Protein AF-X1UN06-F1 (afdb_monomer_lite)

pLDDT: mean 87.33, std 6.72, range [54.69, 95.81]

Secondary structure (DSSP, 8-state):
--HHHHHHHHHSPPPPPPP-S-HHHHHHHHHHHHHHHHH-GGGEEES-B-TTS-BS-SEEEEETTEEEEEEEEE--S-S-HHHHHHHHHHHHHHHHHHHHHHHHTTS--EEEETTTTEEEE--TTT--EEEEEEEEE-------GGGGS--

Foldseek 3Di:
DDPVLLVCLQPPQDDQDDDPVPQVVNVLSNVLSVCCVPVGLVQKFAQWAFPVRHGLERIWGDDWLAIEGEHEDEDPDPPDLLVVLLVVVVVLVVSLVVSVVCVVVVRDFWTARPSNRDIDGDDCVTNVHYHYYYHYHDDDDDDDSVVSDDD

Organism: NCBI:txid412755

Structure (mmCIF, N/CA/C/O backbone):
data_AF-X1UN06-F1
#
_entry.id   AF-X1UN06-F1
#
loop_
_atom_site.group_PDB
_atom_site.id
_atom_site.type_symbol
_atom_site.label_atom_id
_atom_site.label_alt_id
_atom_site.label_comp_id
_atom_site.label_asym_id
_atom_site.label_entity_id
_atom_site.label_seq_id
_atom_site.pdbx_PDB_ins_code
_atom_site.Cartn_x
_atom_site.Cartn_y
_atom_site.Cartn_z
_atom_site.occupancy
_atom_site.B_iso_or_equiv
_atom_site.auth_seq_id
_atom_site.auth_comp_id
_atom_site.auth_asym_id
_atom_site.auth_atom_id
_atom_site.pdbx_PDB_model_num
ATOM 1 N N . MET A 1 1 ? -23.837 13.451 3.596 1.00 64.69 1 MET A N 1
ATOM 2 C CA . MET A 1 1 ? -24.053 12.560 2.444 1.00 64.69 1 MET A CA 1
ATOM 3 C C . MET A 1 1 ? -25.351 11.823 2.702 1.00 64.69 1 MET A C 1
ATOM 5 O O . MET A 1 1 ? -25.510 11.315 3.808 1.00 64.69 1 MET A O 1
ATOM 9 N N . ASP A 1 2 ? -26.292 11.860 1.762 1.00 81.62 2 ASP A N 1
ATOM 10 C CA . ASP A 1 2 ? -27.533 11.079 1.866 1.00 81.62 2 ASP A CA 1
ATOM 11 C C . ASP A 1 2 ? -27.240 9.583 1.626 1.00 81.62 2 ASP A C 1
ATOM 13 O O . ASP A 1 2 ? -26.269 9.235 0.953 1.00 81.62 2 ASP A O 1
ATOM 17 N N . LEU A 1 3 ? -28.064 8.685 2.169 1.00 75.44 3 LEU A N 1
ATOM 18 C CA . LEU A 1 3 ? -27.920 7.232 2.013 1.00 75.44 3 LEU A CA 1
ATOM 19 C C . LEU A 1 3 ? -27.884 6.818 0.538 1.00 75.44 3 LEU A C 1
ATOM 21 O O . LEU A 1 3 ? -27.074 5.975 0.157 1.00 75.44 3 LEU A O 1
ATOM 25 N N . SER A 1 4 ? -28.705 7.457 -0.295 1.00 78.62 4 SER A N 1
ATOM 26 C CA . SER A 1 4 ? -28.760 7.216 -1.740 1.00 78.62 4 SER A CA 1
ATOM 27 C C . SER A 1 4 ? -27.428 7.543 -2.421 1.00 78.62 4 SER A C 1
ATOM 29 O O . SER A 1 4 ? -26.950 6.798 -3.272 1.00 78.62 4 SER A O 1
ATOM 31 N N . GLU A 1 5 ? -26.790 8.637 -2.007 1.00 78.94 5 GLU A N 1
ATOM 32 C CA . GLU A 1 5 ? -25.497 9.084 -2.524 1.00 78.94 5 GLU A CA 1
ATOM 33 C C . GLU A 1 5 ? -24.366 8.131 -2.100 1.00 78.94 5 GLU A C 1
ATOM 35 O O . GLU A 1 5 ? -23.532 7.758 -2.924 1.00 78.94 5 GLU A O 1
ATOM 40 N N . ILE A 1 6 ? -24.386 7.651 -0.850 1.00 73.12 6 ILE A N 1
ATOM 41 C CA . ILE A 1 6 ? -23.441 6.634 -0.360 1.00 73.12 6 ILE A CA 1
ATOM 42 C C . ILE A 1 6 ? -23.604 5.326 -1.142 1.00 73.12 6 ILE A C 1
ATOM 44 O O . ILE A 1 6 ? -22.612 4.750 -1.589 1.00 73.12 6 ILE A O 1
ATOM 48 N N . MET A 1 7 ? -24.841 4.851 -1.326 1.00 77.12 7 MET A N 1
ATOM 49 C CA . MET A 1 7 ? -25.112 3.618 -2.072 1.00 77.12 7 MET A CA 1
ATOM 50 C C . MET A 1 7 ? -24.661 3.734 -3.527 1.00 77.12 7 MET A C 1
ATOM 52 O O . MET A 1 7 ? -24.004 2.825 -4.029 1.00 77.12 7 MET A O 1
ATOM 56 N N . ASN A 1 8 ? -24.920 4.868 -4.179 1.00 79.69 8 ASN A N 1
ATOM 57 C CA . ASN A 1 8 ? -24.439 5.104 -5.535 1.00 79.69 8 ASN A CA 1
ATOM 58 C C . ASN A 1 8 ? -22.908 5.047 -5.600 1.00 79.69 8 ASN A C 1
ATOM 60 O O . ASN A 1 8 ? -22.374 4.285 -6.395 1.00 79.69 8 ASN A O 1
ATOM 64 N N . ARG A 1 9 ? -22.188 5.740 -4.707 1.00 77.00 9 ARG A N 1
ATOM 65 C CA . ARG A 1 9 ? -20.710 5.719 -4.692 1.00 77.00 9 ARG A CA 1
ATOM 66 C C . ARG A 1 9 ? -20.122 4.331 -4.404 1.00 77.00 9 ARG A C 1
ATOM 68 O O . ARG A 1 9 ? -19.048 4.010 -4.919 1.00 77.00 9 ARG A O 1
ATOM 75 N N . ARG A 1 10 ? -20.813 3.519 -3.592 1.00 74.75 10 ARG A N 1
ATOM 76 C CA . ARG A 1 10 ? -20.433 2.132 -3.268 1.00 74.75 10 ARG A CA 1
ATOM 77 C C . ARG A 1 10 ? -20.528 1.198 -4.464 1.00 74.75 10 ARG A C 1
ATOM 79 O O . ARG A 1 10 ? -19.595 0.441 -4.717 1.00 74.75 10 ARG A O 1
ATOM 86 N N . PHE A 1 11 ? -21.663 1.228 -5.158 1.00 75.75 11 PHE A N 1
ATOM 87 C CA . PHE A 1 11 ? -21.984 0.254 -6.203 1.00 75.75 11 PHE A CA 1
ATOM 88 C C . PHE A 1 11 ? -21.630 0.728 -7.613 1.00 75.75 11 PHE A C 1
ATOM 90 O O . PHE A 1 11 ? -21.531 -0.091 -8.527 1.00 75.75 11 PHE A O 1
ATOM 97 N N . GLU A 1 12 ? -21.399 2.025 -7.808 1.00 80.75 12 GLU A N 1
ATOM 98 C CA . GLU A 1 12 ? -20.820 2.536 -9.043 1.00 80.75 12 GLU A CA 1
ATOM 99 C C . GLU A 1 12 ? -19.424 1.936 -9.223 1.00 80.75 12 GLU A C 1
ATOM 101 O O . GLU A 1 12 ? -18.592 1.968 -8.317 1.00 80.75 12 GLU A O 1
ATOM 106 N N . SER A 1 13 ? -19.138 1.364 -10.390 1.00 72.69 13 SER A N 1
ATOM 107 C CA . SER A 1 13 ? -17.805 0.824 -10.665 1.00 72.69 13 SER A CA 1
ATOM 108 C C . SER A 1 13 ? -16.768 1.945 -10.629 1.00 72.69 13 SER A C 1
ATOM 110 O O . SER A 1 13 ? -17.025 3.044 -11.114 1.00 72.69 13 SER A O 1
ATOM 112 N N . THR A 1 14 ? -15.588 1.702 -10.048 1.00 76.56 14 THR A N 1
ATOM 113 C CA . THR A 1 14 ? -14.484 2.659 -10.220 1.00 76.56 14 THR A CA 1
ATOM 114 C C . THR A 1 14 ? -14.180 2.732 -11.714 1.00 76.56 14 THR A C 1
ATOM 116 O O . THR A 1 14 ? -13.957 1.680 -12.324 1.00 76.56 14 THR A O 1
ATOM 119 N N . PRO A 1 15 ? -14.214 3.927 -12.327 1.00 81.50 15 PRO A N 1
ATOM 120 C CA . PRO A 1 15 ? -13.936 4.050 -13.746 1.00 81.50 15 PRO A CA 1
ATOM 121 C C . PRO A 1 15 ? -12.509 3.583 -14.023 1.00 81.50 15 PRO A C 1
ATOM 123 O O . PRO A 1 15 ? -11.604 3.810 -13.217 1.00 81.50 15 PRO A O 1
ATOM 126 N N . ILE A 1 16 ? -12.315 2.935 -15.170 1.00 85.69 16 ILE A N 1
ATOM 127 C CA . ILE A 1 16 ? -10.974 2.598 -15.644 1.00 85.69 16 ILE A CA 1
ATOM 128 C C . ILE A 1 16 ? -10.219 3.925 -15.822 1.00 85.69 16 ILE A C 1
ATOM 130 O O . ILE A 1 16 ? -10.730 4.815 -16.510 1.00 85.69 16 ILE A O 1
ATOM 134 N N . PRO A 1 17 ? -9.046 4.097 -15.193 1.00 87.12 17 PRO A N 1
ATOM 135 C CA . PRO A 1 17 ? -8.331 5.362 -15.232 1.00 87.12 17 PRO A CA 1
ATOM 136 C C . PRO A 1 17 ? -7.860 5.684 -16.653 1.00 87.12 17 PRO A C 1
ATOM 138 O O . PRO A 1 17 ? -7.346 4.826 -17.371 1.00 87.12 17 PRO A O 1
ATOM 141 N N . SER A 1 18 ? -8.019 6.945 -17.052 1.00 86.50 18 SER A N 1
ATOM 142 C CA . SER A 1 18 ? -7.429 7.484 -18.276 1.00 86.50 18 SER A CA 1
ATOM 143 C C . SER A 1 18 ? -5.954 7.801 -18.051 1.00 86.50 18 SER A C 1
ATOM 145 O O . SER A 1 18 ? -5.613 8.418 -17.043 1.00 86.50 18 SER A O 1
ATOM 147 N N . LEU A 1 19 ? -5.100 7.447 -19.010 1.00 86.38 19 LEU A N 1
ATOM 148 C CA . LEU A 1 19 ? -3.673 7.759 -18.950 1.00 86.38 19 LEU A CA 1
ATOM 149 C C . LEU A 1 19 ? -3.443 9.267 -19.107 1.00 86.38 19 LEU A C 1
ATOM 151 O O . LEU A 1 19 ? -3.966 9.896 -20.028 1.00 86.38 19 LEU A O 1
ATOM 155 N N . THR A 1 20 ? -2.652 9.833 -18.204 1.00 83.75 20 THR A N 1
ATOM 156 C CA . THR A 1 20 ? -2.307 11.257 -18.144 1.00 83.75 20 THR A CA 1
ATOM 157 C C . THR A 1 20 ? -0.949 11.557 -18.779 1.00 83.75 20 THR A C 1
ATOM 159 O O . THR A 1 20 ? -0.643 12.719 -19.047 1.00 83.75 20 THR A O 1
ATOM 162 N N . GLY A 1 21 ? -0.140 10.523 -19.041 1.00 79.06 21 GLY A N 1
ATOM 163 C CA . GLY A 1 21 ? 1.228 10.641 -19.553 1.00 79.06 21 GLY A CA 1
ATOM 164 C C . GLY A 1 21 ? 2.288 10.748 -18.451 1.00 79.06 21 GLY A C 1
ATOM 165 O O . GLY A 1 21 ? 3.481 10.667 -18.742 1.00 79.06 21 GLY A O 1
ATOM 166 N N . ASP A 1 22 ? 1.870 10.886 -17.191 1.00 84.75 22 ASP A N 1
ATOM 167 C CA . ASP A 1 22 ? 2.718 10.743 -16.009 1.00 84.75 22 ASP A CA 1
ATOM 168 C C . ASP A 1 22 ? 2.715 9.267 -15.589 1.00 84.75 22 ASP A C 1
ATOM 170 O O . ASP A 1 22 ? 1.779 8.785 -14.951 1.00 84.75 22 ASP A O 1
ATOM 174 N N . ALA A 1 23 ? 3.756 8.529 -15.989 1.00 82.06 23 ALA A N 1
ATOM 175 C CA . ALA A 1 23 ? 3.815 7.078 -15.809 1.00 82.06 23 ALA A CA 1
ATOM 176 C 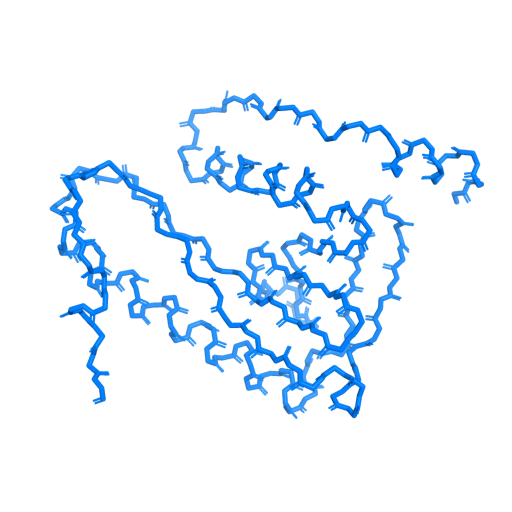C . ALA A 1 23 ? 3.660 6.644 -14.340 1.00 82.06 23 ALA A C 1
ATOM 178 O O . ALA A 1 23 ? 3.049 5.608 -14.076 1.00 82.06 23 ALA A O 1
ATOM 179 N N . GLY A 1 24 ? 4.180 7.430 -13.391 1.00 81.75 24 GLY A N 1
ATOM 180 C CA . GLY A 1 24 ? 4.039 7.163 -11.961 1.00 81.75 24 GLY A CA 1
ATOM 181 C C . GLY A 1 24 ? 2.574 7.208 -11.531 1.00 81.75 24 GLY A C 1
ATOM 182 O O . GLY A 1 24 ? 2.049 6.216 -11.021 1.00 81.75 24 GLY A O 1
ATOM 183 N N . LYS A 1 25 ? 1.894 8.321 -11.830 1.00 84.69 25 LYS A N 1
ATOM 184 C CA . LYS A 1 25 ? 0.473 8.516 -11.491 1.00 84.69 25 LYS A CA 1
ATOM 185 C C . LYS A 1 25 ? -0.459 7.569 -12.229 1.00 84.69 25 LYS A C 1
ATOM 187 O O . LYS A 1 25 ? -1.454 7.121 -11.657 1.00 84.69 25 LYS A O 1
ATOM 192 N N . ASP A 1 26 ? -0.156 7.269 -13.487 1.00 87.56 26 ASP A N 1
ATOM 193 C CA . ASP A 1 26 ? -0.964 6.374 -14.310 1.00 87.56 26 ASP A CA 1
ATOM 194 C C . ASP A 1 26 ? -0.953 4.958 -13.723 1.00 87.56 26 ASP A C 1
ATOM 196 O O . ASP A 1 26 ? -2.005 4.341 -13.555 1.00 87.56 26 ASP A O 1
ATOM 200 N N . VAL A 1 27 ? 0.223 4.466 -13.321 1.00 87.19 27 VAL A N 1
ATOM 201 C CA . VAL A 1 27 ? 0.348 3.165 -12.656 1.00 87.19 27 VAL A CA 1
ATOM 202 C C . VAL A 1 27 ? -0.342 3.158 -11.298 1.00 87.19 27 VAL A C 1
ATOM 204 O O . VAL A 1 27 ? -1.087 2.222 -11.015 1.00 87.19 27 VAL A O 1
ATOM 207 N N . GLU A 1 28 ? -0.125 4.175 -10.462 1.00 85.56 28 GLU A N 1
ATOM 208 C CA . GLU A 1 28 ? -0.805 4.274 -9.165 1.00 85.56 28 GLU A CA 1
ATOM 209 C C . GLU A 1 28 ? -2.328 4.237 -9.339 1.00 85.56 28 GLU A C 1
ATOM 211 O O . GLU A 1 28 ? -3.011 3.486 -8.645 1.00 85.56 28 GLU A O 1
ATOM 216 N N . SER A 1 29 ? -2.855 4.955 -10.334 1.00 87.94 29 SER A N 1
ATOM 217 C CA . SER A 1 29 ? -4.285 4.976 -10.650 1.00 87.94 29 SER A CA 1
ATOM 218 C C . SER A 1 29 ? -4.801 3.613 -11.120 1.00 87.94 29 SER A C 1
ATOM 220 O O . SER A 1 29 ? -5.875 3.186 -10.694 1.00 87.94 29 SER A O 1
ATOM 222 N N . ILE A 1 30 ? -4.048 2.902 -11.968 1.00 90.00 30 ILE A N 1
ATOM 223 C CA . ILE A 1 30 ? -4.404 1.551 -12.438 1.00 90.00 30 ILE A CA 1
ATOM 224 C C . ILE A 1 30 ? -4.423 0.557 -11.278 1.00 90.00 30 ILE A C 1
ATOM 226 O O . ILE A 1 30 ? -5.365 -0.225 -11.153 1.00 90.00 30 ILE A O 1
ATOM 230 N N . ILE A 1 31 ? -3.405 0.581 -10.417 1.00 88.12 31 ILE A N 1
ATOM 231 C CA . ILE A 1 31 ? -3.347 -0.303 -9.251 1.00 88.12 31 ILE A CA 1
ATOM 232 C C . ILE A 1 31 ? -4.471 0.031 -8.272 1.00 88.12 31 ILE A C 1
ATOM 234 O O . ILE A 1 31 ? -5.121 -0.882 -7.769 1.00 88.12 31 ILE A O 1
ATOM 238 N N . GLN A 1 32 ? -4.756 1.313 -8.048 1.00 87.19 32 GLN A N 1
ATOM 239 C CA . GLN A 1 32 ? -5.871 1.732 -7.208 1.00 87.19 32 GLN A CA 1
ATOM 240 C C . GLN A 1 32 ? -7.210 1.209 -7.740 1.00 87.19 32 GLN A C 1
ATOM 242 O O . GLN A 1 32 ? -7.996 0.636 -6.984 1.00 87.19 32 GLN A O 1
ATOM 247 N N . TRP A 1 33 ? -7.452 1.359 -9.044 1.00 89.75 33 TRP A N 1
ATOM 248 C CA . TRP A 1 33 ? -8.627 0.804 -9.710 1.00 89.75 33 TRP A CA 1
ATOM 249 C C . TRP A 1 33 ? -8.712 -0.717 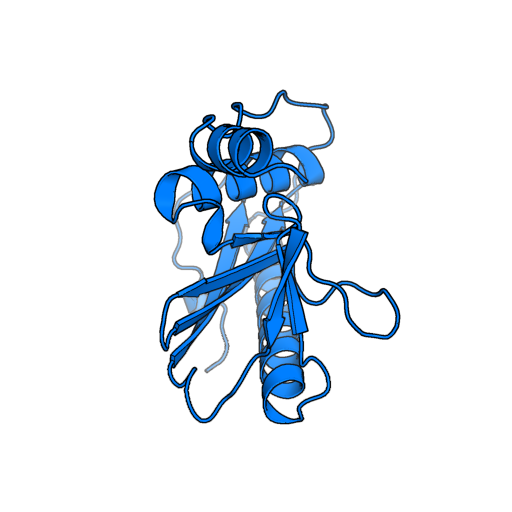-9.534 1.00 89.75 33 TRP A C 1
ATOM 251 O O . TRP A 1 33 ? -9.770 -1.231 -9.173 1.00 89.75 33 TRP A O 1
ATOM 261 N N . LEU A 1 34 ? -7.598 -1.435 -9.713 1.00 87.88 34 LEU A N 1
ATOM 262 C CA . LEU A 1 34 ? -7.546 -2.889 -9.562 1.00 87.88 34 LEU A CA 1
ATOM 263 C C . LEU A 1 34 ? -7.866 -3.331 -8.129 1.00 87.88 34 LEU A C 1
ATOM 265 O O . LEU A 1 34 ? -8.614 -4.291 -7.940 1.00 87.88 34 LEU A O 1
ATOM 269 N N . LEU A 1 35 ? -7.320 -2.640 -7.124 1.00 86.06 35 LEU A N 1
ATOM 270 C CA . LEU A 1 35 ? -7.590 -2.922 -5.714 1.00 86.06 35 LEU A CA 1
ATOM 271 C C . LEU A 1 35 ? -9.068 -2.741 -5.394 1.00 86.06 35 LEU A C 1
ATOM 273 O O . LEU A 1 35 ? -9.673 -3.610 -4.782 1.00 86.06 35 LEU A O 1
ATOM 277 N N . GLU A 1 36 ? -9.666 -1.649 -5.843 1.00 86.69 36 GLU A N 1
ATOM 278 C CA . GLU A 1 36 ? -11.077 -1.356 -5.598 1.00 86.69 36 GLU A CA 1
ATOM 279 C C . GLU A 1 36 ? -12.031 -2.293 -6.315 1.00 86.69 36 GLU A C 1
ATOM 281 O O . GLU A 1 36 ? -13.058 -2.679 -5.757 1.00 86.69 36 GLU A O 1
ATOM 286 N N . PHE A 1 37 ? -11.678 -2.664 -7.542 1.00 83.69 37 PHE A N 1
ATOM 287 C CA . PHE A 1 37 ? -12.405 -3.657 -8.310 1.00 83.69 37 PHE A CA 1
ATOM 288 C C . PHE A 1 37 ? -12.352 -5.033 -7.634 1.00 83.69 37 PHE A C 1
ATOM 290 O O . PHE A 1 37 ? -13.357 -5.736 -7.588 1.00 83.69 37 PHE A O 1
ATOM 297 N N . SER A 1 38 ? -11.195 -5.407 -7.080 1.00 82.44 38 SER A N 1
ATOM 298 C CA . SER A 1 38 ? -10.962 -6.749 -6.531 1.00 82.44 38 SER A CA 1
ATOM 299 C C . SER A 1 38 ? -11.390 -6.901 -5.069 1.00 82.44 38 SER A C 1
ATOM 301 O O . SER A 1 38 ? -11.826 -7.976 -4.668 1.00 82.44 38 SER A O 1
ATOM 303 N N . LEU A 1 39 ? -11.228 -5.853 -4.260 1.00 78.81 39 LEU A N 1
ATOM 304 C CA . LEU A 1 39 ? -11.360 -5.897 -2.800 1.00 78.81 39 LEU A CA 1
ATOM 305 C C . LEU A 1 39 ? -12.517 -5.050 -2.276 1.00 78.81 39 LEU A C 1
ATOM 307 O O . LEU A 1 39 ? -12.631 -4.914 -1.068 1.00 78.81 39 LEU A O 1
ATOM 311 N N . LEU A 1 40 ? -13.378 -4.532 -3.161 1.00 76.44 40 LEU A N 1
ATOM 312 C CA . LEU A 1 40 ? -14.470 -3.598 -2.868 1.00 76.44 40 LEU A CA 1
ATOM 313 C C . LEU A 1 40 ? -13.977 -2.270 -2.265 1.00 76.44 40 LEU A C 1
ATOM 315 O O . LEU A 1 40 ? -13.183 -2.217 -1.327 1.00 76.44 40 LEU A O 1
ATOM 319 N N . LYS A 1 41 ? -14.506 -1.153 -2.771 1.00 82.94 41 LYS A N 1
ATOM 320 C CA . LYS A 1 41 ? -14.084 0.204 -2.370 1.00 82.94 41 LYS A CA 1
ATOM 321 C C . LYS A 1 41 ? -14.196 0.477 -0.873 1.00 82.94 41 LYS A C 1
ATOM 323 O O . LYS A 1 41 ? -13.443 1.288 -0.344 1.00 82.94 41 LYS A O 1
ATOM 328 N N . ASP A 1 42 ? -15.116 -0.202 -0.198 1.00 85.81 42 ASP A N 1
ATOM 329 C CA . ASP A 1 42 ? -15.395 -0.027 1.228 1.00 85.81 42 ASP A CA 1
ATOM 330 C C . ASP A 1 42 ? -14.179 -0.347 2.108 1.00 85.81 42 ASP A C 1
ATOM 332 O O . ASP A 1 42 ? -14.017 0.233 3.183 1.00 85.81 42 ASP A O 1
ATOM 336 N N . PHE A 1 43 ? -13.295 -1.222 1.630 1.00 89.94 43 PHE A N 1
ATOM 337 C CA . PHE A 1 43 ? -12.144 -1.702 2.386 1.00 89.94 43 PHE A CA 1
ATOM 338 C C . PHE A 1 43 ? -10.826 -1.058 1.959 1.00 89.94 43 PHE A C 1
ATOM 340 O O . PHE A 1 43 ? -9.809 -1.311 2.602 1.00 89.94 43 PHE A O 1
ATOM 347 N N . VAL A 1 44 ? -10.825 -0.224 0.913 1.00 91.00 44 VAL A N 1
ATOM 348 C CA . VAL A 1 44 ? -9.614 0.391 0.355 1.00 91.00 44 VAL A CA 1
ATOM 349 C C . VAL A 1 44 ? -9.501 1.855 0.781 1.00 91.00 44 VAL A C 1
ATOM 351 O O . VAL A 1 44 ? -10.371 2.679 0.513 1.00 91.00 44 VAL A O 1
ATOM 354 N N . TYR A 1 45 ? -8.378 2.191 1.408 1.00 92.31 45 TYR A N 1
ATOM 355 C CA . TYR A 1 45 ? -8.037 3.522 1.896 1.00 92.31 45 TYR A CA 1
ATOM 356 C C . TYR A 1 45 ? -6.900 4.077 1.037 1.00 92.31 45 TYR A C 1
ATOM 358 O O . TYR A 1 45 ? -5.771 3.580 1.091 1.00 92.31 45 TYR A O 1
ATOM 366 N N . ARG A 1 46 ? -7.221 5.082 0.216 1.00 89.69 46 ARG A N 1
ATOM 367 C CA . ARG A 1 46 ? -6.317 5.735 -0.744 1.00 89.69 46 ARG A CA 1
ATOM 368 C C . ARG A 1 46 ? -5.342 6.666 -0.044 1.00 89.69 46 ARG A C 1
ATOM 370 O O . ARG A 1 46 ? -5.777 7.486 0.758 1.00 89.69 46 ARG A O 1
ATOM 377 N N . ASN A 1 47 ? -4.053 6.570 -0.379 1.00 90.06 47 ASN A N 1
ATOM 378 C CA . ASN A 1 47 ? -3.001 7.504 0.036 1.00 90.06 47 ASN A CA 1
ATOM 379 C C . ASN A 1 47 ? -3.135 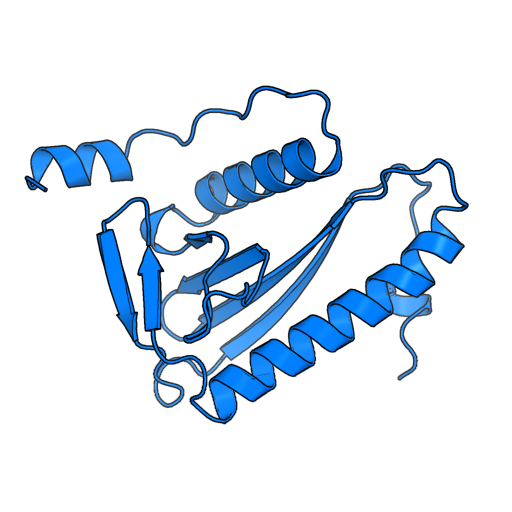8.031 1.478 1.00 90.06 47 ASN A C 1
ATOM 381 O O . ASN A 1 47 ? -3.034 9.251 1.688 1.00 90.06 47 ASN A O 1
ATOM 385 N N . PRO A 1 48 ? -3.403 7.166 2.480 1.00 90.75 48 PRO A N 1
ATOM 386 C CA . PRO A 1 48 ? -3.749 7.630 3.810 1.00 90.75 48 PRO A CA 1
ATOM 387 C C . PRO A 1 48 ? -2.652 8.521 4.376 1.00 90.75 48 PRO A C 1
ATOM 389 O O . PRO A 1 48 ? -1.459 8.302 4.147 1.00 90.75 48 PRO A O 1
ATOM 392 N N . LYS A 1 49 ? -3.047 9.547 5.127 1.00 88.44 49 LYS A N 1
ATOM 393 C CA . LYS A 1 49 ? -2.115 10.533 5.672 1.00 88.44 49 LYS A CA 1
ATOM 394 C C . LYS A 1 49 ? -1.878 10.308 7.161 1.00 88.44 49 LYS A C 1
ATOM 396 O O . LYS A 1 49 ? -2.730 9.831 7.902 1.00 88.44 49 LYS A O 1
ATOM 401 N N . LYS A 1 50 ? -0.674 10.662 7.590 1.00 85.62 50 LYS A N 1
ATOM 402 C CA . LYS A 1 50 ? -0.260 10.772 8.990 1.00 85.62 50 LYS A CA 1
ATOM 403 C C . LYS A 1 50 ? -0.828 12.061 9.580 1.00 85.62 50 LYS A C 1
ATOM 405 O O . LYS A 1 50 ? -1.208 12.963 8.837 1.00 85.62 50 LYS A O 1
ATOM 410 N N . GLU A 1 51 ? -0.758 12.212 10.901 1.00 80.56 51 GLU A N 1
ATOM 411 C CA . GLU A 1 51 ? -1.178 13.450 11.583 1.00 80.56 51 GLU A CA 1
ATOM 412 C C . GLU A 1 51 ? -0.470 14.708 11.044 1.00 80.56 51 GLU A C 1
ATOM 414 O O . GLU A 1 51 ? -1.056 15.783 10.995 1.00 80.56 51 GLU A O 1
ATOM 419 N N . ASN A 1 52 ? 0.773 14.579 10.565 1.00 83.44 52 ASN A N 1
ATOM 420 C CA . ASN A 1 52 ? 1.531 15.679 9.960 1.00 83.44 52 ASN A CA 1
ATOM 421 C C . ASN A 1 52 ? 1.243 15.906 8.460 1.00 83.44 52 ASN A C 1
ATOM 423 O O . ASN A 1 52 ? 2.019 16.587 7.790 1.00 83.44 52 ASN A O 1
ATOM 427 N N . GLY A 1 53 ? 0.200 15.281 7.908 1.00 84.19 53 GLY A N 1
ATOM 428 C CA . GLY A 1 53 ? -0.201 15.398 6.504 1.00 84.19 53 GLY A CA 1
ATOM 429 C C . GLY A 1 53 ? 0.682 14.642 5.506 1.00 84.19 53 GLY A C 1
ATOM 430 O O . GLY A 1 53 ? 0.350 14.585 4.323 1.00 84.19 53 GLY A O 1
ATOM 431 N N . LYS A 1 54 ? 1.793 14.030 5.942 1.00 87.19 54 LYS A N 1
ATOM 432 C CA . LYS A 1 54 ? 2.616 13.185 5.063 1.00 87.19 54 LYS A CA 1
ATOM 433 C C . LYS A 1 54 ? 1.930 11.854 4.810 1.00 87.19 54 LYS A C 1
ATOM 435 O O . LYS A 1 54 ? 1.252 11.316 5.677 1.00 87.19 54 LYS A O 1
ATOM 440 N N . GLU A 1 55 ? 2.178 11.286 3.644 1.00 89.50 55 GLU A N 1
ATOM 441 C CA . GLU A 1 55 ? 1.641 9.981 3.281 1.00 89.50 55 GLU A CA 1
ATOM 442 C C . GLU A 1 55 ? 2.171 8.848 4.166 1.00 89.50 55 GLU A C 1
ATOM 444 O O . GLU A 1 55 ? 3.352 8.805 4.539 1.00 89.50 55 GLU A O 1
ATOM 449 N N . PHE A 1 56 ? 1.261 7.950 4.529 1.00 91.81 56 PHE A N 1
ATOM 450 C CA . PHE A 1 56 ? 1.514 6.714 5.252 1.00 91.81 56 PHE A CA 1
ATOM 451 C C . PHE A 1 56 ? 1.877 5.573 4.302 1.00 91.81 56 PHE A C 1
ATOM 453 O O . PHE A 1 56 ? 2.880 4.893 4.528 1.00 91.81 56 PHE A O 1
ATOM 460 N N . SER A 1 57 ? 1.092 5.385 3.245 1.00 94.06 57 SER A N 1
ATOM 461 C CA . SER A 1 57 ? 1.349 4.442 2.159 1.00 94.06 57 SER A CA 1
ATOM 462 C C . SER A 1 57 ? 0.530 4.811 0.925 1.00 94.06 57 SER A C 1
ATOM 464 O O . SER A 1 57 ? -0.344 5.669 1.030 1.00 94.06 57 SER A O 1
ATOM 466 N N . ASP A 1 58 ? 0.792 4.152 -0.205 1.00 92.62 58 ASP A N 1
ATOM 467 C CA . ASP A 1 58 ? 0.038 4.379 -1.446 1.00 92.62 58 ASP A CA 1
ATOM 468 C C . ASP A 1 58 ? -1.418 3.888 -1.288 1.00 92.62 58 ASP A C 1
ATOM 470 O O . ASP A 1 58 ? -2.381 4.557 -1.658 1.00 92.62 58 ASP A O 1
ATOM 474 N N . ALA A 1 59 ? -1.605 2.741 -0.625 1.00 93.38 59 ALA A N 1
ATOM 475 C CA . ALA A 1 59 ? -2.921 2.283 -0.186 1.00 93.38 59 ALA A CA 1
ATOM 476 C C . ALA A 1 59 ? -2.839 1.459 1.105 1.00 93.38 59 ALA A C 1
ATOM 478 O O . ALA A 1 59 ? -1.785 0.916 1.463 1.00 93.38 59 ALA A O 1
ATOM 479 N N . VAL A 1 60 ? -3.967 1.358 1.803 1.00 94.00 60 VAL A N 1
ATOM 480 C CA . VAL A 1 60 ? -4.191 0.385 2.878 1.00 94.00 60 VAL A CA 1
ATOM 481 C C . VAL A 1 60 ? -5.508 -0.327 2.611 1.00 94.00 60 VAL A C 1
ATOM 483 O O . VAL A 1 60 ? -6.496 0.320 2.280 1.00 94.00 60 VAL A O 1
ATOM 486 N N . VAL A 1 61 ? -5.535 -1.647 2.769 1.00 93.19 61 VAL A N 1
ATOM 487 C CA . VAL A 1 61 ? -6.775 -2.430 2.776 1.00 93.19 61 VAL A CA 1
ATOM 488 C C . VAL A 1 61 ? -7.044 -2.904 4.192 1.00 93.19 61 VAL A C 1
ATOM 490 O O . VAL A 1 61 ? -6.138 -3.433 4.834 1.00 93.19 61 VAL A O 1
ATOM 493 N N . ILE A 1 62 ? -8.266 -2.714 4.682 1.00 92.31 62 ILE A N 1
ATOM 494 C CA . ILE A 1 62 ? -8.679 -3.169 6.014 1.00 92.31 62 ILE A CA 1
ATOM 495 C C . ILE A 1 62 ? -9.949 -3.981 5.861 1.00 92.31 62 ILE A C 1
ATOM 497 O O . ILE A 1 62 ? -10.986 -3.433 5.496 1.00 92.31 62 ILE A O 1
ATOM 501 N N . TYR A 1 63 ? -9.855 -5.274 6.149 1.00 90.44 63 TYR A N 1
ATOM 502 C CA . TYR A 1 63 ? -10.970 -6.206 6.067 1.00 90.44 63 TYR A CA 1
ATOM 503 C C . TYR A 1 63 ? -10.948 -7.122 7.289 1.00 90.44 63 TYR A C 1
ATOM 505 O O . TYR A 1 63 ? -10.034 -7.929 7.440 1.00 90.44 63 TYR A O 1
ATOM 513 N N . ASP A 1 64 ? -11.954 -6.979 8.152 1.00 90.62 64 ASP A N 1
ATOM 514 C CA . ASP A 1 64 ? -12.075 -7.709 9.420 1.00 90.62 64 ASP A CA 1
ATOM 515 C C . ASP A 1 64 ? -10.802 -7.618 10.290 1.00 90.62 64 ASP A C 1
ATOM 517 O O . ASP A 1 64 ? -10.441 -6.527 10.736 1.00 90.62 64 ASP A O 1
ATOM 521 N N . ASP A 1 65 ? -10.092 -8.726 10.517 1.00 93.06 65 ASP A N 1
ATOM 522 C CA . ASP A 1 65 ? -8.860 -8.774 11.307 1.00 93.06 65 ASP A CA 1
ATOM 523 C C . ASP A 1 65 ? -7.576 -8.559 10.479 1.00 93.06 65 ASP A C 1
ATOM 525 O O . ASP A 1 65 ? -6.467 -8.597 11.032 1.00 93.06 65 ASP A O 1
ATOM 529 N N . ILE A 1 66 ?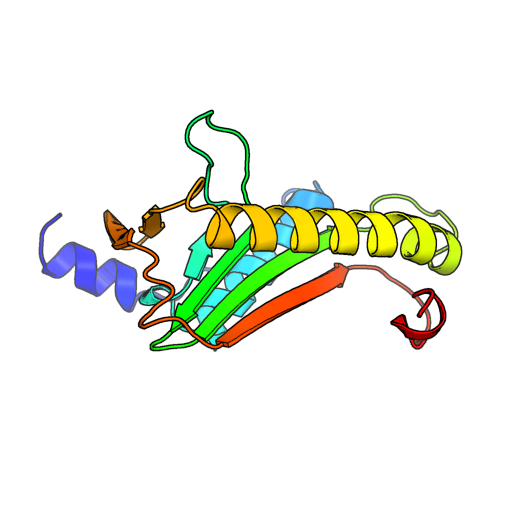 -7.714 -8.303 9.174 1.00 92.88 66 ILE A N 1
ATOM 530 C CA . ILE A 1 66 ? -6.618 -8.170 8.213 1.00 92.88 66 ILE A CA 1
ATOM 531 C C . ILE A 1 66 ? -6.366 -6.702 7.863 1.00 92.88 66 ILE A C 1
ATOM 533 O O . ILE A 1 66 ? -7.277 -5.949 7.513 1.00 92.88 66 ILE A O 1
ATOM 537 N N . VAL A 1 67 ? -5.090 -6.315 7.875 1.00 93.94 67 VAL A N 1
ATOM 538 C CA . VAL A 1 67 ? -4.590 -5.043 7.343 1.00 93.94 67 VAL A CA 1
ATOM 539 C C . VAL A 1 67 ? -3.521 -5.334 6.299 1.00 93.94 67 VAL A C 1
ATOM 541 O O . VAL A 1 67 ? -2.521 -5.985 6.592 1.00 93.94 67 VAL A O 1
ATOM 544 N N . ILE A 1 68 ? -3.695 -4.819 5.086 1.00 95.12 68 ILE A N 1
ATOM 545 C CA . ILE A 1 68 ? -2.708 -4.916 4.008 1.00 95.12 68 ILE A CA 1
ATOM 546 C C . ILE A 1 68 ? -2.176 -3.517 3.721 1.00 95.12 68 ILE A C 1
ATOM 548 O O . ILE A 1 68 ? -2.912 -2.651 3.256 1.00 95.12 68 ILE A O 1
ATOM 552 N N . ILE A 1 69 ? -0.894 -3.288 3.986 1.00 95.81 69 ILE A N 1
ATOM 553 C CA . ILE A 1 69 ? -0.205 -2.037 3.662 1.00 95.81 69 ILE A CA 1
ATOM 554 C C . ILE A 1 69 ? 0.439 -2.205 2.290 1.00 95.81 69 ILE A C 1
ATOM 556 O O . ILE A 1 69 ? 1.273 -3.092 2.103 1.00 95.81 69 ILE A O 1
ATOM 560 N N . ILE A 1 70 ? 0.071 -1.354 1.337 1.00 95.81 70 ILE A N 1
ATOM 561 C CA . ILE A 1 70 ? 0.500 -1.481 -0.056 1.00 95.81 70 ILE A CA 1
ATOM 562 C C . ILE A 1 70 ? 1.502 -0.379 -0.388 1.00 95.81 70 ILE A C 1
ATOM 564 O O . ILE A 1 70 ? 1.286 0.793 -0.077 1.00 95.81 70 ILE A O 1
ATOM 568 N N . GLN A 1 71 ? 2.611 -0.777 -1.010 1.00 95.44 71 GLN A N 1
ATOM 569 C CA . GLN A 1 71 ? 3.626 0.116 -1.557 1.00 95.44 71 GLN A CA 1
ATOM 570 C C . GLN A 1 71 ? 3.807 -0.139 -3.052 1.00 95.44 71 GLN A C 1
ATOM 572 O O . GLN A 1 71 ? 4.216 -1.227 -3.454 1.00 95.44 71 GLN A O 1
ATOM 577 N N . ILE A 1 72 ? 3.554 0.874 -3.869 1.00 93.62 72 ILE A N 1
ATOM 578 C CA . ILE A 1 72 ? 3.703 0.847 -5.321 1.00 93.62 72 ILE A CA 1
ATOM 579 C C . ILE A 1 72 ? 5.023 1.529 -5.669 1.00 93.62 72 ILE A C 1
ATOM 581 O O . ILE A 1 72 ? 5.401 2.553 -5.094 1.00 93.62 72 ILE A O 1
ATOM 585 N N . LYS A 1 73 ? 5.790 0.934 -6.579 1.00 92.25 73 LYS A N 1
ATOM 586 C CA . LYS A 1 73 ? 6.982 1.560 -7.152 1.00 92.25 73 LYS A CA 1
ATOM 587 C C . LYS A 1 73 ? 6.931 1.394 -8.659 1.00 92.25 73 LYS A C 1
ATOM 589 O O . LYS A 1 73 ? 6.864 0.271 -9.150 1.00 92.25 73 LYS A O 1
ATOM 594 N N . THR A 1 74 ? 7.017 2.516 -9.361 1.00 92.00 74 THR A N 1
ATOM 595 C CA . THR A 1 74 ? 6.960 2.566 -10.822 1.00 92.00 74 THR A CA 1
ATOM 596 C C . THR A 1 74 ? 8.326 2.897 -11.393 1.00 92.00 74 THR A C 1
ATOM 598 O O . THR A 1 74 ? 8.998 3.835 -10.950 1.00 92.00 74 THR A O 1
ATOM 601 N N . GLN A 1 75 ? 8.770 2.114 -12.372 1.00 89.94 75 GLN A N 1
ATOM 602 C CA . GLN A 1 75 ? 9.996 2.407 -13.095 1.00 89.94 75 GLN A CA 1
ATOM 603 C C . GLN A 1 75 ? 9.723 3.402 -14.228 1.00 89.94 75 GLN A C 1
ATOM 605 O O . GLN A 1 75 ? 9.288 3.026 -15.308 1.00 89.94 75 GLN A O 1
ATOM 610 N N . GLU A 1 76 ? 10.047 4.674 -14.000 1.00 83.38 76 GLU A N 1
ATOM 611 C CA . GLU A 1 76 ? 9.861 5.745 -14.997 1.00 83.38 76 GLU A CA 1
ATOM 612 C C . GLU A 1 76 ? 11.046 5.903 -15.965 1.00 83.38 76 GLU A C 1
ATOM 614 O O . GLU A 1 76 ? 10.929 6.522 -17.017 1.00 83.38 76 GLU A O 1
ATOM 619 N N . SER A 1 77 ? 12.220 5.372 -15.607 1.00 80.56 77 SER A N 1
ATOM 620 C CA . SER A 1 77 ? 13.464 5.586 -16.359 1.00 80.56 77 SER A CA 1
ATOM 621 C C . SER A 1 77 ? 13.964 4.302 -17.025 1.00 80.56 77 SER A C 1
ATOM 623 O O . SER A 1 77 ? 13.866 3.243 -16.394 1.00 80.56 77 SER A O 1
ATOM 625 N N . PRO A 1 78 ? 14.643 4.383 -18.187 1.00 78.88 78 PRO A N 1
ATOM 626 C CA . PRO A 1 78 ? 15.177 3.230 -18.925 1.00 78.88 78 PRO A CA 1
ATOM 627 C C . PRO A 1 78 ? 16.413 2.587 -18.263 1.00 78.88 78 PRO A C 1
ATOM 629 O O . PRO A 1 78 ? 17.243 1.976 -18.928 1.00 78.88 78 PRO A O 1
ATOM 632 N N . LYS A 1 79 ? 16.584 2.758 -16.947 1.00 82.44 79 LYS A N 1
ATOM 633 C CA . LYS A 1 79 ? 17.639 2.099 -16.171 1.00 82.44 79 LYS A CA 1
ATOM 634 C C . LYS A 1 79 ? 17.487 0.583 -16.248 1.00 82.44 79 LYS A C 1
ATOM 636 O O . LYS A 1 79 ? 16.394 0.071 -16.473 1.00 82.44 79 LYS A O 1
ATOM 641 N N . ASP A 1 80 ? 18.581 -0.124 -15.988 1.00 90.81 80 ASP A N 1
ATOM 642 C CA . ASP A 1 80 ? 18.547 -1.576 -15.847 1.00 90.81 80 ASP A CA 1
ATOM 643 C C . ASP A 1 80 ? 17.468 -1.991 -14.815 1.00 90.81 80 ASP A C 1
ATOM 645 O O . ASP A 1 80 ? 17.540 -1.544 -13.660 1.00 90.81 80 ASP A O 1
ATOM 649 N N . PRO A 1 81 ? 16.464 -2.807 -15.199 1.00 90.44 81 PRO A N 1
ATOM 650 C CA . PRO A 1 81 ? 15.347 -3.157 -14.320 1.00 90.44 81 PRO A CA 1
ATOM 651 C C . PRO A 1 81 ? 15.780 -3.870 -13.034 1.00 90.44 81 PRO A C 1
ATOM 653 O O . PRO A 1 81 ? 15.160 -3.707 -11.983 1.00 90.44 81 PRO A O 1
ATOM 656 N N . ILE A 1 82 ? 16.881 -4.627 -13.080 1.00 91.75 82 ILE A N 1
ATOM 657 C CA . ILE A 1 82 ? 17.399 -5.364 -11.923 1.00 91.75 82 ILE A CA 1
ATOM 658 C C . ILE A 1 82 ? 18.051 -4.406 -10.921 1.00 91.75 82 ILE A C 1
ATOM 660 O O . ILE A 1 82 ? 17.761 -4.466 -9.723 1.00 91.75 82 ILE A O 1
ATOM 664 N N . GLN A 1 83 ? 18.897 -3.484 -11.382 1.00 90.81 83 GLN A N 1
ATOM 665 C CA . GLN A 1 83 ? 19.472 -2.432 -10.540 1.00 90.81 83 GLN A CA 1
ATOM 666 C C . GLN A 1 83 ? 18.396 -1.504 -9.976 1.00 90.81 83 GLN A C 1
ATOM 668 O O . GLN A 1 83 ? 18.453 -1.140 -8.796 1.00 90.81 83 GLN A O 1
ATOM 673 N N . TRP A 1 84 ? 17.408 -1.136 -10.796 1.00 93.12 84 TRP A N 1
ATOM 674 C CA . TRP A 1 84 ? 16.258 -0.363 -10.341 1.00 93.12 84 TRP A CA 1
ATOM 675 C C . TRP A 1 84 ? 15.516 -1.122 -9.236 1.00 93.12 84 TRP A C 1
ATOM 677 O O . TRP A 1 84 ? 15.353 -0.588 -8.137 1.00 93.12 84 TRP A O 1
ATOM 687 N N . THR A 1 85 ? 15.194 -2.398 -9.457 1.00 93.50 85 THR A N 1
ATOM 688 C CA . THR A 1 85 ? 14.512 -3.236 -8.465 1.00 93.50 85 THR A CA 1
ATOM 689 C C . THR A 1 85 ? 15.277 -3.303 -7.156 1.00 93.50 85 THR A C 1
ATOM 691 O O . THR A 1 85 ? 14.694 -3.018 -6.119 1.00 93.50 85 THR A O 1
ATOM 694 N N . LYS A 1 86 ? 16.582 -3.604 -7.171 1.00 91.94 86 LYS A N 1
ATOM 695 C CA . LYS A 1 86 ? 17.399 -3.668 -5.943 1.00 91.94 86 LYS A CA 1
ATOM 696 C C . LYS A 1 86 ? 17.262 -2.402 -5.096 1.00 91.94 86 LYS A C 1
ATOM 698 O O . LYS A 1 86 ? 17.056 -2.472 -3.887 1.00 91.94 86 LYS A O 1
ATOM 703 N N . LYS A 1 87 ? 17.331 -1.232 -5.738 1.00 91.25 87 LYS A N 1
ATOM 704 C CA . LYS A 1 87 ? 17.216 0.062 -5.058 1.00 91.25 87 LYS A CA 1
ATOM 705 C C . LYS A 1 87 ? 15.808 0.308 -4.510 1.00 91.25 87 LYS A C 1
ATOM 707 O O . LYS A 1 87 ? 15.657 0.720 -3.358 1.00 91.25 87 LYS A O 1
ATOM 712 N N . TYR A 1 88 ? 14.784 0.128 -5.339 1.00 93.31 88 TYR A N 1
ATOM 713 C CA . TYR A 1 88 ? 13.417 0.523 -4.997 1.00 93.31 88 TYR A CA 1
ATOM 714 C C . TYR A 1 88 ? 12.690 -0.513 -4.134 1.00 93.31 88 TYR A C 1
ATOM 716 O O . TYR A 1 88 ? 11.880 -0.118 -3.298 1.00 93.31 88 TYR A O 1
ATOM 724 N N . LEU A 1 89 ? 13.049 -1.794 -4.237 1.00 94.62 89 LEU A N 1
ATOM 725 C CA . LEU A 1 89 ? 12.577 -2.852 -3.346 1.00 94.62 89 LEU A CA 1
ATOM 726 C C . LEU A 1 89 ? 13.035 -2.598 -1.908 1.00 94.62 89 LEU A C 1
ATOM 728 O O . LEU A 1 89 ? 12.203 -2.563 -1.007 1.00 94.62 89 LEU A O 1
ATOM 732 N N . GLN A 1 90 ? 14.325 -2.313 -1.687 1.00 93.81 90 GLN A N 1
ATOM 733 C CA . GLN A 1 90 ? 14.821 -1.994 -0.344 1.00 93.81 90 GLN A CA 1
ATOM 734 C C . GLN A 1 90 ? 14.153 -0.734 0.225 1.00 93.81 90 GLN A C 1
ATOM 736 O O . GLN A 1 90 ? 13.810 -0.683 1.407 1.00 93.81 90 GLN A O 1
ATOM 741 N N . LYS A 1 91 ? 13.926 0.283 -0.617 1.00 93.88 91 LYS A N 1
ATOM 742 C CA . LYS A 1 91 ? 13.187 1.488 -0.218 1.00 93.88 91 LYS A CA 1
ATOM 743 C C . LYS A 1 91 ? 11.758 1.145 0.217 1.00 93.88 91 LYS A C 1
ATOM 745 O O . LYS A 1 91 ? 11.336 1.608 1.272 1.00 93.88 91 LYS A O 1
ATOM 750 N N . ALA A 1 92 ? 11.046 0.330 -0.559 1.00 95.38 92 ALA A N 1
ATOM 751 C CA . ALA A 1 92 ? 9.682 -0.089 -0.253 1.00 95.38 92 ALA A CA 1
ATOM 752 C C . ALA A 1 92 ? 9.607 -0.939 1.029 1.00 95.38 92 ALA A C 1
ATOM 754 O O . ALA A 1 92 ? 8.740 -0.688 1.859 1.00 95.38 92 ALA A O 1
ATOM 755 N N . ILE A 1 93 ? 10.556 -1.856 1.255 1.00 95.12 93 ILE A N 1
ATOM 756 C CA . ILE A 1 93 ? 10.667 -2.627 2.509 1.00 95.12 93 ILE A CA 1
ATOM 757 C C . ILE A 1 93 ? 10.847 -1.688 3.707 1.00 95.12 93 ILE A C 1
ATOM 759 O O . ILE A 1 93 ? 10.138 -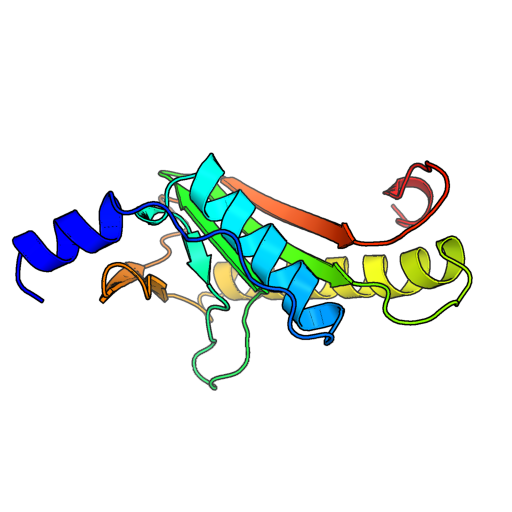1.807 4.704 1.00 95.12 93 ILE A O 1
ATOM 763 N N . ASN A 1 94 ? 11.753 -0.712 3.608 1.00 94.94 94 ASN A N 1
ATOM 764 C CA . ASN A 1 94 ? 11.972 0.259 4.681 1.00 94.94 94 ASN A CA 1
ATOM 765 C C . ASN A 1 94 ? 10.714 1.099 4.956 1.00 94.94 94 ASN A C 1
ATOM 767 O O . ASN A 1 94 ? 10.405 1.378 6.115 1.00 94.94 94 ASN A O 1
ATOM 771 N N . GLN A 1 95 ? 9.977 1.484 3.907 1.00 95.00 95 GLN A N 1
ATOM 772 C CA . GLN A 1 95 ? 8.698 2.185 4.044 1.00 95.00 95 GLN A CA 1
ATOM 773 C C . GLN A 1 95 ? 7.652 1.307 4.740 1.00 95.00 95 GLN A C 1
ATOM 775 O O . GLN A 1 95 ? 7.050 1.769 5.703 1.00 95.00 95 GLN A O 1
ATOM 780 N N . LEU A 1 96 ? 7.494 0.042 4.335 1.00 95.62 96 LEU A N 1
ATOM 781 C CA . LEU A 1 96 ? 6.570 -0.900 4.976 1.00 95.62 96 LEU A CA 1
ATOM 782 C C . LEU A 1 96 ? 6.911 -1.144 6.447 1.00 95.62 96 LEU A C 1
ATOM 784 O O . LEU A 1 96 ? 6.022 -1.070 7.290 1.00 95.62 96 LEU A O 1
ATOM 788 N N . ASN A 1 97 ? 8.186 -1.367 6.775 1.00 94.75 97 ASN A N 1
ATOM 789 C CA . ASN A 1 97 ? 8.633 -1.531 8.159 1.00 94.75 97 ASN A CA 1
ATOM 790 C C . ASN A 1 97 ? 8.340 -0.280 8.998 1.00 94.75 97 ASN A C 1
ATOM 792 O O . ASN A 1 97 ? 7.887 -0.386 10.139 1.00 94.75 97 ASN A O 1
ATOM 796 N N . GLY A 1 98 ? 8.552 0.908 8.424 1.00 94.50 98 GLY A N 1
ATOM 797 C CA . GLY A 1 98 ? 8.178 2.175 9.046 1.00 94.50 98 GLY A CA 1
ATOM 798 C C . GLY A 1 98 ? 6.673 2.273 9.297 1.00 94.50 98 GLY A C 1
ATOM 799 O O . GLY A 1 98 ? 6.259 2.571 10.414 1.00 94.50 98 GLY A O 1
ATOM 800 N N . SER A 1 99 ? 5.853 1.972 8.292 1.00 93.62 99 SER A N 1
ATOM 801 C CA . SER A 1 99 ? 4.390 2.000 8.386 1.00 93.62 99 SER A CA 1
ATOM 802 C C . SER A 1 99 ? 3.855 0.987 9.406 1.00 93.62 99 SER A C 1
ATOM 804 O O . SER A 1 99 ? 3.030 1.342 10.246 1.00 93.62 99 SER A O 1
ATOM 806 N N . TYR A 1 100 ? 4.388 -0.237 9.419 1.00 93.31 100 TYR A N 1
ATOM 807 C CA . TYR A 1 100 ? 4.067 -1.253 10.423 1.00 93.31 100 TYR A CA 1
ATOM 808 C C . TYR A 1 100 ? 4.400 -0.776 11.841 1.00 93.31 100 TYR A C 1
ATOM 810 O O . TYR A 1 100 ? 3.555 -0.836 12.736 1.00 93.31 100 TYR A O 1
ATOM 818 N N . ARG A 1 101 ? 5.608 -0.238 12.045 1.00 93.31 101 ARG A N 1
ATOM 819 C CA . ARG A 1 101 ? 6.024 0.322 13.335 1.00 93.31 101 ARG A CA 1
ATOM 820 C C . ARG A 1 101 ? 5.090 1.448 13.786 1.00 93.31 101 ARG A C 1
ATOM 822 O O . ARG A 1 101 ? 4.679 1.462 14.940 1.00 93.31 101 ARG A O 1
ATOM 829 N N . MET A 1 102 ? 4.709 2.346 12.880 1.00 91.06 102 MET A N 1
ATOM 830 C CA . MET A 1 102 ? 3.798 3.453 13.181 1.00 91.06 102 MET A CA 1
ATOM 831 C C . MET A 1 102 ? 2.402 2.988 13.614 1.00 91.06 102 MET A C 1
ATOM 833 O O . MET A 1 102 ? 1.816 3.617 14.493 1.00 91.06 102 MET A O 1
ATOM 837 N N . LEU A 1 103 ? 1.881 1.896 13.042 1.00 90.38 103 LEU A N 1
ATOM 838 C CA . LEU A 1 103 ? 0.641 1.277 13.526 1.00 90.38 103 LEU A CA 1
ATOM 839 C C . LEU A 1 103 ? 0.837 0.689 14.926 1.00 90.38 103 LEU A C 1
ATOM 841 O O . LEU A 1 103 ? 0.043 0.966 15.821 1.00 90.38 103 LEU A O 1
ATOM 845 N N . ARG A 1 104 ? 1.918 -0.077 15.138 1.00 89.75 104 ARG A N 1
ATOM 846 C CA . ARG A 1 104 ? 2.252 -0.714 16.428 1.00 89.75 104 ARG A CA 1
ATOM 847 C C . ARG A 1 104 ? 2.430 0.285 17.568 1.00 89.75 104 ARG A C 1
ATOM 849 O O . ARG A 1 104 ? 1.978 0.020 18.675 1.00 89.75 104 ARG A O 1
ATOM 856 N N . GLU A 1 105 ? 3.069 1.416 17.295 1.00 89.38 105 GLU A N 1
ATOM 857 C CA . GLU A 1 105 ? 3.282 2.503 18.258 1.00 89.38 105 GLU A CA 1
ATOM 858 C C . GLU A 1 105 ? 2.046 3.407 18.412 1.00 89.38 105 GLU A C 1
ATOM 860 O O . GLU A 1 105 ? 2.038 4.308 19.247 1.00 89.38 105 GLU A O 1
ATOM 865 N N . GLY A 1 106 ? 0.994 3.183 17.616 1.00 86.19 106 GLY A N 1
ATOM 866 C CA . GLY A 1 106 ? -0.219 3.992 17.640 1.00 86.19 106 GLY A CA 1
ATOM 867 C C . GLY A 1 106 ? -0.001 5.427 17.159 1.00 86.19 106 GLY A C 1
ATOM 868 O O . GLY A 1 106 ? -0.732 6.314 17.576 1.00 86.19 106 GLY A O 1
ATOM 869 N N . ILE A 1 107 ? 0.991 5.684 16.304 1.00 86.19 107 ILE A N 1
ATOM 870 C CA . ILE A 1 107 ? 1.210 7.007 15.691 1.00 86.19 107 ILE A CA 1
ATOM 871 C C . ILE A 1 107 ? 0.144 7.277 14.622 1.00 86.19 107 ILE A C 1
ATOM 873 O O . ILE A 1 107 ? -0.287 8.409 14.435 1.00 86.19 107 ILE A O 1
ATOM 877 N N . VAL A 1 108 ? -0.296 6.231 13.919 1.00 85.62 108 VAL A N 1
ATOM 878 C CA . VAL A 1 108 ? -1.432 6.291 12.992 1.00 85.62 108 VAL A CA 1
ATOM 879 C C . VAL A 1 108 ? -2.551 5.445 13.571 1.00 85.62 108 VAL A C 1
ATOM 881 O O . VAL A 1 108 ? -2.384 4.243 13.764 1.00 85.62 108 VAL A O 1
ATOM 884 N N . LYS A 1 109 ? -3.675 6.091 13.887 1.00 84.12 109 LYS A N 1
ATOM 885 C CA . LYS A 1 109 ? -4.803 5.460 14.590 1.00 84.12 109 LYS A CA 1
ATOM 886 C C . LYS A 1 109 ? -6.080 5.416 13.774 1.00 84.12 109 LYS A C 1
ATOM 888 O O . LYS A 1 109 ? -6.990 4.684 14.143 1.00 84.12 109 LYS A O 1
ATOM 893 N N . GLU A 1 110 ? -6.170 6.209 12.716 1.00 90.38 110 GLU A N 1
ATOM 894 C CA . GLU A 1 110 ? -7.391 6.379 11.943 1.00 90.38 110 GLU A CA 1
ATOM 895 C C . GLU A 1 110 ? -7.063 6.478 10.458 1.00 90.38 110 GLU A C 1
ATOM 897 O O . GLU A 1 110 ? -6.072 7.102 10.076 1.00 90.38 110 GLU A O 1
ATOM 902 N N . PHE A 1 111 ? -7.914 5.868 9.642 1.00 91.06 111 PHE A N 1
ATOM 903 C CA . PHE A 1 111 ? -7.899 6.003 8.196 1.00 91.06 111 PHE A CA 1
ATOM 904 C C . PHE A 1 111 ? -9.268 6.456 7.712 1.00 91.06 111 PHE A C 1
ATOM 906 O O . PHE A 1 111 ? -10.296 6.025 8.234 1.00 91.06 111 PHE A O 1
ATOM 913 N N . GLU A 1 112 ? -9.277 7.322 6.708 1.00 89.88 112 GLU A N 1
ATOM 914 C CA . GLU A 1 112 ? -10.493 7.827 6.087 1.00 89.88 112 GLU A CA 1
ATOM 915 C C . GLU A 1 112 ? -10.680 7.177 4.720 1.00 89.88 112 GLU A C 1
ATOM 917 O O . GLU A 1 112 ? -9.766 7.153 3.897 1.00 89.88 112 GLU A O 1
ATOM 922 N N . ASN A 1 113 ? -11.863 6.617 4.494 1.00 86.88 113 ASN A N 1
ATOM 923 C CA . ASN A 1 113 ? -12.277 6.139 3.190 1.00 86.88 113 ASN A CA 1
ATOM 924 C C . ASN A 1 113 ? -12.909 7.315 2.436 1.00 86.88 113 ASN A C 1
ATOM 926 O O . ASN A 1 113 ? -14.035 7.710 2.735 1.00 86.88 113 ASN A O 1
ATOM 930 N N . GLU A 1 114 ? -12.198 7.865 1.453 1.00 79.00 114 GLU A N 1
ATOM 931 C CA . GLU A 1 114 ? -12.647 9.028 0.669 1.00 79.00 114 GLU A CA 1
ATOM 932 C C . GLU A 1 114 ? -13.950 8.771 -0.119 1.00 79.00 114 GLU A C 1
ATOM 934 O O . GLU A 1 114 ? -14.726 9.694 -0.394 1.00 79.00 114 GLU A O 1
ATOM 939 N N . VAL A 1 115 ? -14.220 7.510 -0.481 1.00 74.19 115 VAL A N 1
ATOM 940 C CA . VAL A 1 115 ? -15.429 7.111 -1.219 1.00 74.19 115 VAL A CA 1
ATOM 941 C C . VAL A 1 115 ? -16.655 7.190 -0.311 1.00 74.19 115 VAL A C 1
ATOM 943 O O . VAL A 1 115 ? -17.698 7.710 -0.711 1.00 74.19 115 VAL A O 1
ATOM 946 N N . LEU A 1 116 ? -16.520 6.719 0.926 1.00 76.62 116 LEU A N 1
ATOM 947 C CA . LEU A 1 116 ? -17.618 6.635 1.889 1.00 76.62 116 LEU A CA 1
ATOM 948 C C . LEU A 1 116 ? -17.718 7.845 2.824 1.00 76.62 116 LEU A C 1
ATOM 950 O O . LEU A 1 116 ? -18.750 8.039 3.463 1.00 76.62 116 LEU A O 1
ATOM 954 N N . GLY A 1 117 ? -16.644 8.627 2.952 1.00 80.50 117 GLY A N 1
ATOM 955 C CA . GLY A 1 117 ? -16.487 9.626 4.012 1.00 80.50 117 GLY A CA 1
ATOM 956 C C . GLY A 1 117 ? -16.425 9.008 5.414 1.00 80.50 117 GLY A C 1
ATOM 957 O O . GLY A 1 117 ? -16.648 9.696 6.409 1.00 80.50 117 GLY A O 1
ATOM 958 N N . THR A 1 118 ? -16.186 7.696 5.514 1.00 81.75 118 THR A N 1
ATOM 959 C CA . THR A 1 118 ? -16.143 6.977 6.790 1.00 81.75 118 THR A CA 1
ATOM 960 C C . THR A 1 118 ? -14.722 6.887 7.306 1.00 81.75 118 THR A C 1
ATOM 962 O O . THR A 1 118 ? -13.792 6.597 6.555 1.00 81.75 118 THR A O 1
ATOM 965 N N . LYS A 1 119 ? -14.570 7.050 8.616 1.00 88.69 119 LYS A N 1
ATOM 966 C CA . LYS A 1 119 ? -13.305 6.873 9.320 1.00 88.69 119 LYS A CA 1
ATOM 967 C C . LYS A 1 119 ? -13.305 5.549 10.065 1.00 88.69 119 LYS A C 1
ATOM 969 O O . LYS A 1 119 ? -14.265 5.243 10.772 1.00 88.69 119 LYS A O 1
ATOM 974 N N . ILE A 1 120 ? -12.229 4.784 9.932 1.00 88.38 120 ILE A N 1
ATOM 975 C CA . ILE A 1 120 ? -11.999 3.572 10.715 1.00 88.38 120 ILE A CA 1
ATOM 976 C C . ILE A 1 120 ? -10.823 3.788 11.651 1.00 88.38 120 ILE A C 1
ATOM 978 O O . ILE A 1 120 ? -9.791 4.327 11.255 1.00 88.38 120 ILE A O 1
ATOM 982 N N . LYS A 1 121 ? -10.968 3.338 12.897 1.00 88.6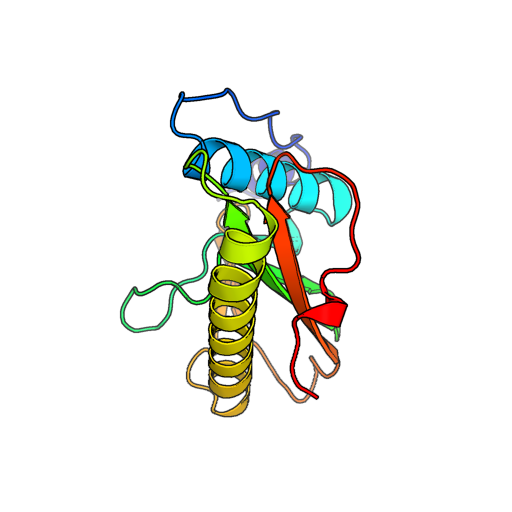2 121 LYS A N 1
ATOM 983 C CA . LYS A 1 121 ? -9.856 3.297 13.842 1.00 88.62 121 LYS A CA 1
ATOM 984 C C . LYS A 1 121 ? -9.153 1.953 13.752 1.00 88.62 121 LYS A C 1
ATOM 986 O O . LYS A 1 121 ? -9.801 0.913 13.863 1.00 88.62 121 LYS A O 1
ATOM 991 N N . ILE A 1 122 ? -7.833 1.981 13.608 1.00 85.81 122 ILE A N 1
ATOM 992 C CA . ILE A 1 122 ? -7.020 0.774 13.731 1.00 85.81 122 ILE A CA 1
ATOM 993 C C . ILE A 1 122 ? -6.980 0.376 15.201 1.00 85.81 122 ILE A C 1
ATOM 995 O O . ILE A 1 122 ? -6.550 1.135 16.069 1.00 85.81 122 ILE A O 1
ATOM 999 N N . ASP A 1 123 ? -7.403 -0.852 15.455 1.00 84.38 123 ASP A N 1
ATOM 1000 C CA . ASP A 1 123 ? -7.330 -1.497 16.758 1.00 84.38 123 ASP A CA 1
ATOM 1001 C C . ASP A 1 123 ? -6.530 -2.789 16.613 1.00 84.38 123 ASP A C 1
ATOM 1003 O O . ASP A 1 123 ? -7.038 -3.767 16.074 1.00 84.38 123 ASP A O 1
ATOM 1007 N N . LEU A 1 124 ? -5.287 -2.803 17.087 1.00 85.31 124 LEU A N 1
ATOM 1008 C CA . LEU A 1 124 ? -4.389 -3.957 16.965 1.00 85.31 124 LEU A CA 1
ATOM 1009 C C . LEU A 1 124 ? -4.785 -5.153 17.842 1.00 85.31 124 LEU A C 1
ATOM 1011 O O . LEU A 1 124 ? -4.184 -6.219 17.727 1.00 85.31 124 LEU A O 1
ATOM 1015 N N . THR A 1 125 ? -5.785 -5.003 18.716 1.00 85.12 125 THR A N 1
ATOM 1016 C CA . THR A 1 125 ? -6.391 -6.146 19.415 1.00 85.12 125 THR A CA 1
ATOM 1017 C C . THR A 1 125 ? -7.367 -6.908 18.515 1.00 85.12 125 THR A C 1
ATOM 1019 O O . THR A 1 125 ? -7.572 -8.109 18.707 1.00 85.12 125 THR A O 1
ATOM 1022 N N . LYS A 1 126 ? -7.922 -6.225 17.505 1.00 85.12 126 LYS A N 1
ATOM 1023 C CA . LYS A 1 126 ? -8.865 -6.766 16.516 1.00 85.12 126 LYS A CA 1
ATOM 1024 C C . LYS A 1 126 ? -8.179 -7.081 15.190 1.00 85.12 126 LYS A C 1
ATOM 1026 O O . LYS A 1 126 ? -8.339 -8.176 14.678 1.00 85.12 126 LYS A O 1
ATOM 1031 N N . HIS A 1 127 ? -7.356 -6.163 14.697 1.00 87.44 127 HIS A N 1
ATOM 1032 C CA . HIS A 1 127 ? -6.617 -6.262 13.443 1.00 87.44 127 HIS A CA 1
ATOM 1033 C C . HIS A 1 127 ? -5.259 -6.931 13.684 1.00 87.44 127 HIS A C 1
ATOM 1035 O O . HIS A 1 127 ? -4.246 -6.265 13.920 1.00 87.44 127 HIS A O 1
ATOM 1041 N N . LYS A 1 128 ? -5.257 -8.263 13.717 1.00 87.44 128 LYS A N 1
ATOM 1042 C CA . LYS A 1 128 ? -4.106 -9.075 14.141 1.00 87.44 128 LYS A CA 1
ATOM 1043 C C . LYS A 1 128 ? -3.170 -9.424 12.990 1.00 87.44 128 LYS A C 1
ATOM 1045 O O . LYS A 1 128 ? -1.972 -9.603 13.211 1.00 87.44 128 LYS A O 1
ATOM 1050 N N . CYS A 1 129 ? -3.706 -9.516 11.779 1.00 93.12 129 CYS A N 1
ATOM 1051 C CA . CYS A 1 129 ? -2.992 -9.996 10.607 1.00 93.12 129 CYS A CA 1
ATOM 1052 C C . CYS A 1 129 ? -2.554 -8.805 9.755 1.00 93.12 129 CYS A C 1
ATOM 1054 O O . CYS A 1 129 ? -3.349 -8.253 9.000 1.00 93.12 129 CYS A O 1
ATOM 1056 N N . ILE A 1 130 ? -1.292 -8.387 9.886 1.00 93.94 130 ILE A N 1
ATOM 1057 C CA . ILE A 1 130 ? -0.754 -7.256 9.119 1.00 93.94 130 ILE A CA 1
ATOM 1058 C C . ILE A 1 130 ? 0.202 -7.764 8.046 1.00 93.94 130 ILE A C 1
ATOM 1060 O O . ILE A 1 130 ? 1.254 -8.321 8.355 1.00 93.94 130 ILE A O 1
ATOM 1064 N N . TYR A 1 131 ? -0.152 -7.522 6.788 1.00 95.38 131 TYR A N 1
ATOM 1065 C CA . TYR A 1 131 ? 0.653 -7.863 5.623 1.00 95.38 131 TYR A CA 1
ATOM 1066 C C . TYR A 1 131 ? 1.199 -6.603 4.960 1.00 95.38 131 TYR A C 1
ATOM 1068 O O . TYR A 1 131 ? 0.519 -5.584 4.852 1.00 95.38 131 TYR A O 1
ATOM 1076 N N . GLY A 1 132 ? 2.437 -6.687 4.482 1.00 95.62 132 GLY A N 1
ATOM 1077 C CA . GLY A 1 132 ? 3.017 -5.703 3.579 1.00 95.62 132 GLY A CA 1
ATOM 1078 C C . GLY A 1 132 ? 3.037 -6.258 2.161 1.00 95.62 132 GLY A C 1
ATOM 1079 O O . GLY A 1 132 ? 3.530 -7.363 1.946 1.00 95.62 132 GLY A O 1
ATOM 1080 N N . VAL A 1 133 ? 2.526 -5.498 1.197 1.00 95.31 133 VAL A N 1
ATOM 1081 C CA . VAL A 1 133 ? 2.555 -5.855 -0.225 1.00 95.31 133 VAL A CA 1
ATOM 1082 C C . VAL A 1 133 ? 3.342 -4.794 -0.978 1.00 95.31 133 VAL A C 1
ATOM 1084 O O . VAL A 1 133 ? 3.072 -3.601 -0.859 1.00 95.31 133 VAL A O 1
ATOM 1087 N N . ILE A 1 134 ? 4.325 -5.235 -1.760 1.00 95.06 134 ILE A N 1
ATOM 1088 C CA . ILE A 1 134 ? 5.109 -4.372 -2.644 1.00 95.06 134 ILE A CA 1
ATOM 1089 C C . ILE A 1 134 ? 4.737 -4.712 -4.080 1.00 95.06 134 ILE A C 1
ATOM 1091 O O . ILE A 1 134 ? 4.869 -5.860 -4.500 1.00 95.06 134 ILE A O 1
ATOM 1095 N N . ILE A 1 135 ? 4.314 -3.704 -4.832 1.00 93.38 135 ILE A N 1
ATOM 1096 C CA . ILE A 1 135 ? 4.011 -3.810 -6.255 1.00 93.38 135 ILE A CA 1
ATOM 1097 C C . ILE A 1 135 ? 5.119 -3.084 -7.014 1.00 93.38 135 ILE A C 1
ATOM 1099 O O . ILE A 1 135 ? 5.284 -1.870 -6.890 1.00 93.38 135 ILE A O 1
ATOM 1103 N N . LEU A 1 136 ? 5.897 -3.842 -7.786 1.00 92.12 136 LEU A N 1
ATOM 1104 C CA . LEU A 1 136 ? 6.922 -3.312 -8.682 1.00 92.12 136 LEU A CA 1
ATOM 1105 C C . LEU A 1 136 ? 6.344 -3.247 -10.096 1.00 92.12 136 LEU A C 1
ATOM 1107 O O . LEU A 1 136 ? 6.212 -4.270 -10.765 1.00 92.12 136 LEU A O 1
ATOM 1111 N N . ALA A 1 137 ? 5.991 -2.048 -10.542 1.00 90.44 137 ALA A N 1
ATOM 1112 C CA . ALA A 1 137 ? 5.479 -1.808 -11.880 1.00 90.44 137 ALA A CA 1
ATOM 1113 C C . ALA A 1 137 ? 6.627 -1.414 -12.812 1.00 90.44 137 ALA A C 1
ATOM 1115 O O . ALA A 1 137 ? 7.141 -0.293 -12.774 1.00 90.44 137 ALA A O 1
ATOM 1116 N N . GLN A 1 138 ? 7.051 -2.367 -13.633 1.00 89.25 138 GLN A N 1
ATOM 1117 C CA . GLN A 1 138 ? 8.152 -2.189 -14.570 1.00 89.25 138 GLN A CA 1
ATOM 1118 C C . GLN A 1 138 ? 8.020 -3.125 -15.771 1.00 89.25 138 GLN A C 1
ATOM 1120 O O . GLN A 1 138 ? 7.413 -4.193 -15.687 1.00 89.25 138 GLN A O 1
ATOM 1125 N N . CYS A 1 139 ? 8.659 -2.745 -16.873 1.00 86.19 139 CYS A N 1
ATOM 1126 C CA . CYS A 1 139 ? 8.812 -3.597 -18.045 1.00 86.19 139 CYS A CA 1
ATOM 1127 C C . CYS A 1 139 ? 10.154 -4.331 -17.968 1.00 86.19 139 CYS A C 1
ATOM 1129 O O . CYS A 1 139 ? 11.211 -3.729 -18.157 1.00 86.19 139 CYS A O 1
ATOM 1131 N N . SER A 1 140 ? 10.127 -5.635 -17.702 1.00 88.62 140 SER A N 1
ATOM 1132 C CA . SER A 1 140 ? 11.329 -6.472 -17.644 1.00 88.62 140 SER A CA 1
ATOM 1133 C C . SER A 1 140 ? 11.051 -7.898 -18.101 1.00 88.62 140 SER A C 1
ATOM 1135 O O . SER A 1 140 ? 9.904 -8.335 -18.164 1.00 88.62 140 SER A O 1
ATOM 1137 N N . GLN A 1 141 ? 12.118 -8.662 -18.335 1.00 90.69 141 GLN A N 1
ATOM 1138 C CA . GLN A 1 141 ? 12.006 -10.120 -18.316 1.00 90.69 141 GLN A CA 1
ATOM 1139 C C . GLN A 1 141 ? 11.596 -10.595 -16.909 1.00 90.69 141 GLN A C 1
ATOM 1141 O O . GLN A 1 141 ? 11.919 -9.908 -15.932 1.00 90.69 141 GLN A O 1
ATOM 1146 N N . PRO A 1 142 ? 10.896 -11.735 -16.775 1.00 91.38 142 PRO A N 1
ATOM 1147 C CA . PRO A 1 142 ? 10.549 -12.290 -15.472 1.00 91.38 142 PRO A CA 1
ATOM 1148 C C . PRO A 1 142 ? 11.792 -12.599 -14.629 1.00 91.38 142 PRO A C 1
ATOM 1150 O O . PRO A 1 142 ? 12.776 -13.145 -15.124 1.00 91.38 142 PRO A O 1
ATOM 1153 N N . TYR A 1 143 ? 11.737 -12.292 -13.336 1.00 91.50 143 TYR A N 1
ATOM 1154 C CA . TYR A 1 143 ? 12.738 -12.701 -12.350 1.00 91.50 143 TYR A CA 1
ATOM 1155 C C . TYR A 1 143 ? 12.090 -12.803 -10.967 1.00 91.50 143 TYR A C 1
ATOM 1157 O O . TYR A 1 143 ? 11.000 -12.281 -10.737 1.00 91.50 143 TYR A O 1
ATOM 1165 N N . ASN A 1 144 ? 12.777 -13.455 -10.027 1.00 90.94 144 ASN A N 1
ATOM 1166 C CA . ASN A 1 144 ? 12.330 -13.517 -8.640 1.00 90.94 144 ASN A CA 1
ATOM 1167 C C . ASN A 1 144 ? 12.894 -12.324 -7.839 1.00 90.94 144 ASN A C 1
ATOM 1169 O O . ASN A 1 144 ? 14.105 -12.295 -7.596 1.00 90.94 144 ASN A O 1
ATOM 1173 N N . PRO A 1 145 ? 12.069 -11.348 -7.408 1.00 88.38 145 PRO A N 1
ATOM 1174 C CA . PRO A 1 145 ? 12.547 -10.199 -6.638 1.00 88.38 145 PRO A CA 1
ATOM 1175 C C . PRO A 1 145 ? 13.101 -10.589 -5.260 1.00 88.38 145 PRO A C 1
ATOM 1177 O O . PRO A 1 145 ? 13.910 -9.848 -4.703 1.00 88.38 145 PRO A O 1
ATOM 1180 N N . LEU A 1 146 ? 12.734 -11.762 -4.727 1.00 88.94 146 LEU A N 1
ATOM 1181 C CA . LEU A 1 146 ? 13.239 -12.259 -3.442 1.00 88.94 146 LEU A CA 1
ATOM 1182 C C . LEU A 1 146 ? 14.751 -12.503 -3.460 1.00 88.94 146 LEU A C 1
ATOM 1184 O O . LEU A 1 146 ? 15.392 -12.405 -2.420 1.00 88.94 146 LEU A O 1
ATOM 1188 N N . ASN A 1 147 ? 15.342 -12.721 -4.638 1.00 91.44 147 ASN A N 1
ATOM 1189 C CA . ASN A 1 147 ? 16.791 -12.870 -4.801 1.00 91.44 147 ASN A CA 1
ATOM 1190 C C . ASN A 1 147 ? 17.578 -11.597 -4.429 1.00 91.44 147 ASN A C 1
ATOM 1192 O O . ASN A 1 147 ? 18.808 -11.617 -4.403 1.00 91.44 147 ASN A O 1
ATOM 1196 N N . PHE A 1 148 ? 16.892 -10.475 -4.202 1.00 88.94 148 PHE A N 1
ATOM 1197 C CA . PHE A 1 148 ? 17.493 -9.177 -3.897 1.00 88.94 148 PHE A CA 1
ATOM 1198 C C . PHE A 1 148 ? 17.231 -8.704 -2.470 1.00 88.94 148 PHE A C 1
ATOM 1200 O O . PHE A 1 148 ? 17.658 -7.608 -2.112 1.00 88.94 148 PHE A O 1
ATOM 1207 N N . ILE A 1 149 ? 16.532 -9.507 -1.671 1.00 85.31 149 ILE A N 1
ATOM 1208 C CA . ILE A 1 149 ? 16.280 -9.223 -0.265 1.00 85.31 149 ILE A CA 1
ATOM 1209 C C . ILE A 1 149 ? 17.360 -9.953 0.532 1.00 85.31 149 ILE A C 1
ATOM 1211 O O . ILE A 1 149 ? 17.442 -11.179 0.495 1.00 85.31 149 ILE A O 1
ATOM 1215 N N . SER A 1 150 ? 18.212 -9.202 1.228 1.00 67.69 150 SER A N 1
ATOM 1216 C CA . SER A 1 150 ? 19.102 -9.776 2.242 1.00 67.69 150 SER A CA 1
ATOM 1217 C C . SER A 1 150 ? 18.237 -10.329 3.377 1.00 67.69 150 SER A C 1
ATOM 1219 O O . SER A 1 150 ? 17.438 -9.573 3.933 1.00 67.69 150 SER A O 1
ATOM 1221 N N . GLN A 1 151 ? 18.362 -11.630 3.660 1.00 54.69 151 GLN A N 1
ATOM 1222 C CA . GLN A 1 151 ? 17.732 -12.274 4.820 1.00 54.69 151 GLN A CA 1
ATOM 1223 C C . GLN A 1 151 ? 18.351 -11.781 6.127 1.00 54.69 151 GLN A C 1
ATOM 1225 O O . GLN A 1 151 ? 19.579 -11.530 6.132 1.00 54.69 151 GLN A O 1
#

Radius of gyration: 16.56 Å; chains: 1; bounding box: 48×29×39 Å

Sequence (151 aa):
MDLSEIMNRRFESTPIPSLTGDAGKDVESIIQWLLEFSLLKDFVYRNPKKENGKEFSDAVVIYDDIVIIIQIKTQESPKDPIQWTKKYLQKAINQLNGSYRMLREGIVKEFENEVLGTKIKIDLTKHKCIYGVIILAQCSQPYNPLNFISQ